Protein AF-A0A3M6R904-F1 (afdb_monomer_lite)

Sequence (86 aa):
MDADTAALLASLERGLAQAARGEAAAVHTPEAIAARRKAGRPLGSVAAVHKTPVTLRLDPDALARWRASGKGWQTRAAAVLAREAP

InterPro domains:
  IPR025528 BrnA antitoxin of type II toxin-antitoxin system [PF14384] (26-82)

Organism: NCBI:txid1076744

Foldseek 3Di:
DDPVVVVVVVVVVVVVVCVVVVVDDDDCDPVNVVVVVVPDDPDPPPPPDDDDDDDDDDDPVVVVVLVVVDPCSVVVVVVVCVVPPD

Radius of gyration: 29.31 Å; chains: 1; bounding box: 51×51×61 Å

Secondary structure (DSSP, 8-state):
--HHHHHHHHHHHHHHHHHHTT-PPPP--HHHHHHHHHS-S-TT-S-SSPPPP------HHHHHHHHHT-TTHHHHHHHHHHHT--

pLDDT: mean 84.51, std 13.09, range [49.28, 97.12]

Structure (mmCIF, N/CA/C/O backbone):
data_AF-A0A3M6R904-F1
#
_entry.id   AF-A0A3M6R904-F1
#
loop_
_atom_site.group_PDB
_atom_site.id
_atom_site.type_symbol
_atom_site.label_atom_id
_atom_site.label_alt_id
_atom_site.label_comp_id
_atom_site.label_asym_id
_atom_site.label_entity_id
_atom_site.label_seq_id
_atom_site.pdbx_PDB_ins_code
_atom_site.Cartn_x
_atom_site.Cartn_y
_atom_site.Cartn_z
_atom_site.occupancy
_atom_site.B_iso_or_equiv
_atom_site.auth_seq_id
_atom_site.auth_comp_id
_atom_site.auth_asym_id
_atom_site.auth_atom_id
_atom_site.pdbx_PDB_model_num
ATOM 1 N N . MET A 1 1 ? 35.318 -35.007 -34.546 1.00 63.25 1 MET A N 1
ATOM 2 C CA . MET A 1 1 ? 34.624 -33.861 -33.925 1.00 63.25 1 MET A CA 1
ATOM 3 C C . MET A 1 1 ? 33.232 -34.343 -33.577 1.00 63.25 1 MET A C 1
ATOM 5 O O . MET A 1 1 ? 32.610 -34.946 -34.444 1.00 63.25 1 MET A O 1
ATOM 9 N N . ASP A 1 2 ? 32.799 -34.190 -32.328 1.00 90.69 2 ASP A N 1
ATOM 10 C CA . ASP A 1 2 ? 31.422 -34.515 -31.944 1.00 90.69 2 ASP A CA 1
ATOM 11 C C . ASP A 1 2 ? 30.429 -33.481 -32.513 1.00 90.69 2 ASP A C 1
ATOM 13 O O . ASP A 1 2 ? 30.818 -32.428 -33.032 1.00 90.69 2 ASP A O 1
ATOM 17 N N . ALA A 1 3 ? 29.140 -33.825 -32.486 1.00 90.81 3 ALA A N 1
ATOM 18 C CA . ALA A 1 3 ? 28.083 -33.004 -33.071 1.00 90.81 3 ALA A CA 1
ATOM 19 C C . ALA A 1 3 ? 27.934 -31.648 -32.359 1.00 90.81 3 ALA A C 1
ATOM 21 O O . ALA A 1 3 ? 27.680 -30.634 -33.011 1.00 90.81 3 ALA A O 1
ATOM 22 N N . ASP A 1 4 ? 28.160 -31.617 -31.046 1.00 91.50 4 ASP A N 1
ATOM 23 C CA . ASP A 1 4 ? 28.053 -30.409 -30.229 1.00 91.50 4 ASP A CA 1
ATOM 24 C C . ASP A 1 4 ? 29.172 -29.412 -30.551 1.00 91.50 4 ASP A C 1
ATOM 26 O O . ASP A 1 4 ? 28.923 -28.218 -30.733 1.00 91.50 4 ASP A O 1
ATOM 30 N N . THR A 1 5 ? 30.400 -29.903 -30.729 1.00 93.31 5 THR A N 1
ATOM 31 C CA . THR A 1 5 ? 31.549 -29.101 -31.158 1.00 93.31 5 THR A CA 1
ATOM 32 C C . THR A 1 5 ? 31.324 -28.551 -32.564 1.00 93.31 5 THR A C 1
ATOM 34 O O . THR A 1 5 ? 31.602 -27.381 -32.819 1.00 93.31 5 THR A O 1
ATOM 37 N N . ALA A 1 6 ? 30.768 -29.353 -33.477 1.00 94.12 6 ALA A N 1
ATOM 38 C CA . ALA A 1 6 ? 30.441 -28.888 -34.824 1.00 94.12 6 ALA A CA 1
ATOM 39 C C . ALA A 1 6 ? 29.373 -27.774 -34.809 1.00 94.12 6 ALA A C 1
ATOM 41 O O . ALA A 1 6 ? 29.516 -26.763 -35.500 1.00 94.12 6 ALA A O 1
ATOM 42 N N . ALA A 1 7 ? 28.332 -27.917 -33.982 1.00 93.88 7 ALA A N 1
ATOM 43 C CA . ALA A 1 7 ? 27.289 -26.906 -33.825 1.00 93.88 7 ALA A CA 1
ATOM 44 C C . ALA A 1 7 ? 27.827 -25.602 -33.209 1.00 93.88 7 ALA A C 1
ATOM 46 O O . ALA A 1 7 ? 27.469 -24.507 -33.661 1.00 93.88 7 ALA A O 1
ATOM 47 N N . LEU A 1 8 ? 28.719 -25.716 -32.219 1.00 94.44 8 LEU A N 1
ATOM 48 C CA . LEU A 1 8 ? 29.392 -24.582 -31.594 1.00 94.44 8 LEU A CA 1
ATOM 49 C C . LEU A 1 8 ? 30.243 -23.810 -32.608 1.00 94.44 8 LEU A C 1
ATOM 51 O O . LEU A 1 8 ? 30.081 -22.596 -32.731 1.00 94.44 8 LEU A O 1
ATOM 55 N N . LEU A 1 9 ? 31.105 -24.502 -33.360 1.00 96.31 9 LEU A N 1
ATOM 56 C CA . LEU A 1 9 ? 31.975 -23.880 -34.364 1.00 96.31 9 LEU A CA 1
ATOM 57 C C . LEU A 1 9 ? 31.158 -23.141 -35.427 1.00 96.31 9 LEU A C 1
ATOM 59 O O . LEU A 1 9 ? 31.421 -21.971 -35.700 1.00 96.31 9 LEU A O 1
ATOM 63 N N . ALA A 1 10 ? 30.087 -23.762 -35.924 1.00 95.06 10 ALA A N 1
ATOM 64 C CA . ALA A 1 10 ? 29.191 -23.120 -36.880 1.00 95.06 10 ALA A CA 1
ATOM 65 C C . ALA A 1 10 ? 28.511 -21.864 -36.297 1.00 95.06 10 ALA A C 1
ATOM 67 O O . ALA A 1 10 ? 28.263 -20.890 -37.011 1.00 95.06 10 ALA A O 1
ATOM 68 N N . SER A 1 11 ? 28.186 -21.859 -34.999 1.00 92.56 11 SER A N 1
ATOM 69 C CA . SER A 1 11 ? 27.631 -20.677 -34.328 1.00 92.56 11 SER A CA 1
ATOM 70 C C . SER A 1 11 ? 28.656 -19.557 -34.165 1.00 92.56 11 SER A C 1
ATOM 72 O O . SER A 1 11 ? 28.310 -18.387 -34.343 1.00 92.56 11 SER A O 1
ATOM 74 N N . LEU A 1 12 ? 29.908 -19.900 -33.862 1.00 94.88 12 LEU A N 1
ATOM 75 C CA . LEU A 1 12 ? 31.003 -18.940 -33.740 1.00 94.88 12 LEU A CA 1
ATOM 76 C C . LEU A 1 12 ? 31.332 -18.293 -35.087 1.00 94.88 12 LEU A C 1
ATOM 78 O O . LEU A 1 12 ? 31.426 -17.070 -35.160 1.00 94.88 12 LEU A O 1
ATOM 82 N N . GLU A 1 13 ? 31.422 -19.079 -36.160 1.00 95.19 13 GLU A N 1
ATOM 83 C CA . GLU A 1 13 ? 31.653 -18.570 -37.519 1.00 95.19 13 GLU A CA 1
ATOM 84 C C . GLU A 1 13 ? 30.578 -17.564 -37.941 1.00 95.19 13 GLU A C 1
ATOM 86 O O . GLU A 1 13 ? 30.895 -16.486 -38.448 1.00 95.19 13 GLU A O 1
ATOM 91 N N . ARG A 1 14 ? 29.301 -17.867 -37.663 1.00 91.62 14 ARG A N 1
ATOM 92 C CA . ARG A 1 14 ? 28.196 -16.931 -37.915 1.00 91.62 14 ARG A CA 1
ATOM 93 C C . ARG A 1 14 ? 28.356 -15.633 -37.129 1.00 91.62 14 ARG A C 1
ATOM 95 O O . ARG A 1 14 ? 28.188 -14.563 -37.710 1.00 91.62 14 ARG A O 1
ATOM 102 N N . GLY A 1 15 ? 28.698 -15.719 -35.843 1.00 88.62 15 GLY A N 1
ATOM 103 C CA . GLY A 1 15 ? 28.920 -14.546 -34.995 1.00 88.62 15 GLY A CA 1
ATOM 104 C C . GLY A 1 15 ? 30.083 -13.675 -35.482 1.00 88.62 15 GLY A C 1
ATOM 105 O O . GLY A 1 15 ? 29.948 -12.457 -35.569 1.00 88.62 15 GLY A O 1
ATOM 106 N N . LEU A 1 16 ? 31.201 -14.292 -35.877 1.00 90.75 16 LEU A N 1
ATOM 107 C CA . LEU A 1 16 ? 32.362 -13.583 -36.423 1.00 90.75 16 LEU A CA 1
ATOM 108 C C . LEU A 1 16 ? 32.045 -12.912 -37.763 1.00 90.75 16 LEU A C 1
ATOM 110 O O . LEU A 1 16 ? 32.430 -11.765 -37.982 1.00 90.75 16 LEU A O 1
ATOM 114 N N . ALA A 1 17 ? 31.298 -13.586 -38.641 1.00 90.44 17 ALA A N 1
ATOM 115 C CA . ALA A 1 17 ? 30.884 -13.018 -39.918 1.00 90.44 17 ALA A CA 1
ATOM 116 C C . ALA A 1 17 ? 29.929 -11.821 -39.741 1.00 90.44 17 ALA A C 1
ATOM 118 O O . ALA A 1 17 ? 30.046 -10.836 -40.466 1.00 90.44 17 ALA A O 1
ATOM 119 N N . GLN A 1 18 ? 29.006 -11.887 -38.776 1.00 87.12 18 GLN A N 1
ATOM 120 C CA . GLN A 1 18 ? 28.132 -10.765 -38.403 1.00 87.12 18 GLN A CA 1
ATOM 121 C C . GLN A 1 18 ? 28.952 -9.584 -37.867 1.00 87.12 18 GLN A C 1
ATOM 123 O O . GLN A 1 18 ? 28.810 -8.462 -38.350 1.00 87.12 18 GLN A O 1
ATOM 128 N N . ALA A 1 19 ? 29.891 -9.844 -36.951 1.00 84.56 19 ALA A N 1
ATOM 129 C CA . ALA A 1 19 ? 30.777 -8.817 -36.409 1.00 84.56 19 ALA A CA 1
ATOM 130 C C . ALA A 1 19 ? 31.636 -8.146 -37.498 1.00 84.56 19 ALA A C 1
ATOM 132 O O . ALA A 1 19 ? 31.753 -6.922 -37.513 1.00 84.56 19 ALA A O 1
ATOM 133 N N . ALA A 1 20 ? 32.171 -8.918 -38.451 1.00 85.69 20 ALA A N 1
ATOM 134 C CA . ALA A 1 20 ? 32.941 -8.394 -39.581 1.00 85.69 20 ALA A CA 1
ATOM 135 C C . ALA A 1 20 ? 32.112 -7.487 -40.512 1.00 85.69 20 ALA A C 1
ATOM 137 O O . ALA A 1 20 ? 32.659 -6.569 -41.120 1.00 85.69 20 ALA A O 1
ATOM 138 N N . ARG A 1 21 ? 30.793 -7.710 -40.599 1.00 86.56 21 ARG A N 1
ATOM 139 C CA . ARG A 1 21 ? 29.842 -6.845 -41.323 1.00 86.56 21 ARG A CA 1
ATOM 140 C C . ARG A 1 21 ? 29.324 -5.664 -40.492 1.00 86.56 21 ARG A C 1
ATOM 142 O O . ARG A 1 21 ? 28.493 -4.903 -40.974 1.00 86.56 21 ARG A O 1
ATOM 149 N N . GLY A 1 22 ? 29.793 -5.503 -39.252 1.00 78.44 22 GLY A N 1
ATOM 150 C CA . GLY A 1 22 ? 29.318 -4.462 -38.336 1.00 78.44 22 GLY A CA 1
ATOM 151 C C . GLY A 1 22 ? 27.938 -4.741 -37.731 1.00 78.44 22 GLY A C 1
ATOM 152 O O . GLY A 1 22 ? 27.374 -3.872 -37.070 1.00 78.44 22 GLY A O 1
ATOM 153 N N . GLU A 1 23 ? 27.399 -5.950 -37.907 1.00 80.06 23 GLU A N 1
ATOM 1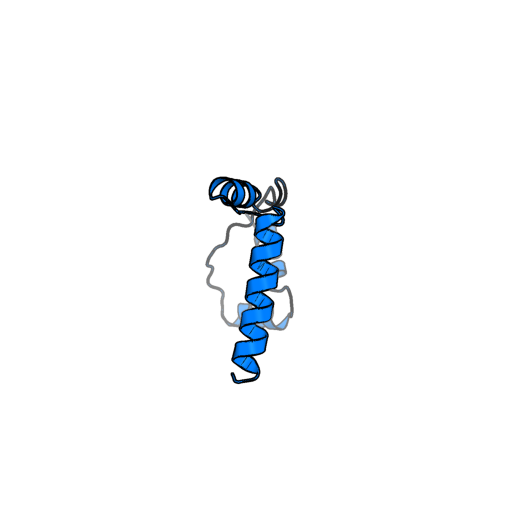54 C CA . GLU A 1 23 ? 26.140 -6.416 -37.316 1.00 80.06 23 GLU A CA 1
ATOM 155 C C . GLU A 1 23 ? 26.383 -6.837 -35.855 1.00 80.06 23 GLU A C 1
ATOM 157 O O . GLU A 1 23 ? 26.235 -7.998 -35.478 1.00 80.06 23 GLU A O 1
ATOM 162 N N . ALA A 1 24 ? 26.829 -5.901 -35.017 1.00 71.19 24 ALA A N 1
ATOM 163 C CA . ALA A 1 24 ? 26.977 -6.139 -33.587 1.00 71.19 24 ALA A CA 1
ATOM 164 C C . ALA A 1 24 ? 25.639 -5.923 -32.864 1.00 71.19 24 ALA A C 1
ATOM 166 O O . ALA A 1 24 ? 24.889 -4.992 -33.170 1.00 71.19 24 ALA A O 1
ATOM 167 N N . ALA A 1 25 ? 25.356 -6.755 -31.857 1.00 70.12 25 ALA A N 1
ATOM 168 C CA . ALA A 1 25 ? 24.276 -6.480 -30.916 1.00 70.12 25 ALA A CA 1
ATOM 169 C C . ALA A 1 25 ? 24.478 -5.095 -30.275 1.00 70.12 25 ALA A C 1
ATOM 171 O O . ALA A 1 25 ? 25.609 -4.649 -30.073 1.00 70.12 25 ALA A O 1
ATOM 172 N N . ALA A 1 26 ? 23.380 -4.412 -29.948 1.00 75.19 26 ALA A N 1
ATOM 173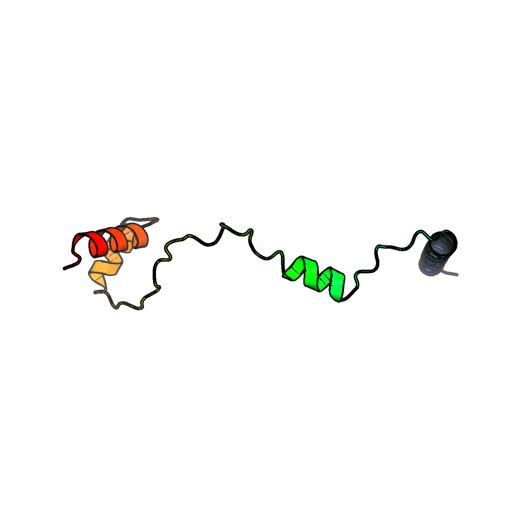 C CA . ALA A 1 26 ? 23.437 -3.067 -29.389 1.00 75.19 26 ALA A CA 1
ATOM 174 C C . ALA A 1 26 ? 24.323 -3.024 -28.131 1.00 75.19 26 ALA A C 1
ATOM 176 O O . ALA A 1 26 ? 23.999 -3.628 -27.107 1.00 75.19 26 ALA A O 1
ATOM 177 N N . VAL A 1 27 ? 25.420 -2.265 -28.186 1.00 77.12 27 VAL A N 1
ATOM 178 C CA . VAL A 1 27 ? 26.281 -2.038 -27.022 1.00 77.12 27 VAL A CA 1
ATOM 179 C C . VAL A 1 27 ? 25.538 -1.133 -26.047 1.00 77.12 27 VAL A C 1
ATOM 181 O O . VAL A 1 27 ? 25.191 0.009 -26.349 1.00 77.12 27 VAL A O 1
ATOM 184 N N . HIS A 1 28 ? 25.252 -1.652 -24.859 1.00 80.12 28 HIS A N 1
ATOM 185 C CA . HIS A 1 28 ? 24.632 -0.877 -23.794 1.00 80.12 28 HIS A CA 1
ATOM 186 C C . HIS A 1 28 ? 25.715 -0.223 -22.948 1.00 80.12 28 HIS A C 1
ATOM 188 O O . HIS A 1 28 ? 26.233 -0.827 -22.012 1.00 80.12 28 HIS A O 1
ATOM 194 N N . THR A 1 29 ? 26.055 1.019 -23.287 1.00 86.62 29 THR A N 1
ATOM 195 C CA . THR A 1 29 ? 27.001 1.795 -22.485 1.00 86.62 29 THR A CA 1
ATOM 196 C C . THR A 1 29 ? 26.416 2.100 -21.097 1.00 86.62 29 THR A C 1
ATOM 198 O O . THR A 1 29 ? 25.185 2.157 -20.941 1.00 86.62 29 THR A O 1
ATOM 201 N N . PRO A 1 30 ? 27.261 2.314 -20.073 1.00 79.38 30 PRO A N 1
ATOM 202 C CA . PRO A 1 30 ? 26.808 2.746 -18.751 1.00 79.38 30 PRO A CA 1
ATOM 203 C C . PRO A 1 30 ? 25.895 3.980 -18.806 1.00 79.38 30 PRO A C 1
ATOM 205 O O . PRO A 1 30 ? 24.892 4.041 -18.094 1.00 79.38 30 PRO A O 1
ATOM 208 N N . GLU A 1 31 ? 26.175 4.922 -19.707 1.00 81.25 31 GLU A N 1
ATOM 209 C CA . GLU A 1 31 ? 25.391 6.140 -19.927 1.00 81.25 31 GLU A CA 1
ATOM 210 C C . GLU A 1 31 ? 24.011 5.816 -20.514 1.00 81.25 31 GLU A C 1
ATOM 212 O O . GLU A 1 31 ? 23.001 6.345 -20.046 1.00 81.25 31 GLU A O 1
ATOM 217 N N . ALA A 1 32 ? 23.936 4.895 -21.483 1.00 80.31 32 ALA A N 1
ATOM 218 C CA . ALA A 1 32 ? 22.674 4.436 -22.064 1.00 80.31 32 ALA A CA 1
ATOM 219 C C . ALA A 1 32 ? 21.805 3.696 -21.033 1.00 80.31 32 ALA A C 1
ATOM 221 O O . ALA A 1 32 ? 20.579 3.832 -21.016 1.00 80.31 32 ALA A O 1
ATOM 222 N N . ILE A 1 33 ? 22.429 2.937 -20.131 1.00 78.75 33 ILE A N 1
ATOM 223 C CA . ILE A 1 33 ? 21.745 2.279 -19.012 1.00 78.75 33 ILE A CA 1
ATOM 224 C C . ILE A 1 33 ? 21.262 3.322 -17.993 1.00 78.75 33 ILE A C 1
ATOM 226 O O . ILE A 1 33 ? 20.122 3.250 -17.528 1.00 78.75 33 ILE A O 1
ATOM 230 N N . ALA A 1 34 ? 22.085 4.322 -17.670 1.00 75.88 34 ALA A N 1
ATOM 231 C CA . ALA A 1 34 ? 21.728 5.400 -16.751 1.00 75.88 34 ALA A CA 1
ATOM 232 C C . ALA A 1 34 ? 20.577 6.271 -17.286 1.00 75.88 34 ALA A C 1
ATOM 234 O O . ALA A 1 34 ? 19.674 6.624 -16.526 1.00 75.88 34 ALA A O 1
ATOM 235 N N . ALA A 1 35 ? 20.550 6.559 -18.590 1.00 74.12 35 ALA A N 1
ATOM 236 C CA . ALA A 1 35 ? 19.454 7.277 -19.240 1.00 74.12 35 ALA A CA 1
ATOM 237 C C . ALA A 1 35 ? 18.114 6.530 -19.104 1.00 74.12 35 ALA A C 1
ATOM 239 O O . ALA A 1 35 ? 17.096 7.139 -18.777 1.00 74.12 35 ALA A O 1
ATOM 240 N N . ARG A 1 36 ? 18.119 5.196 -19.247 1.00 69.44 36 ARG A N 1
ATOM 241 C CA . ARG A 1 36 ? 16.932 4.352 -19.011 1.00 69.44 36 ARG A CA 1
ATOM 242 C C . ARG A 1 36 ? 16.510 4.316 -17.542 1.00 69.44 36 ARG A C 1
ATOM 244 O O . ARG A 1 36 ? 15.323 4.284 -17.258 1.00 69.44 36 ARG A O 1
ATOM 251 N N . ARG A 1 37 ? 17.457 4.356 -16.598 1.00 63.53 37 ARG A N 1
ATOM 252 C CA . ARG A 1 37 ? 17.153 4.423 -15.154 1.00 63.53 37 ARG A CA 1
ATOM 253 C C . ARG A 1 37 ? 16.571 5.772 -14.727 1.00 63.53 37 ARG A C 1
ATOM 255 O O . ARG A 1 37 ? 15.759 5.808 -13.808 1.00 63.53 37 ARG A O 1
ATOM 262 N N . LYS A 1 38 ? 16.957 6.868 -15.392 1.00 59.47 38 LYS A N 1
ATOM 263 C CA . LYS A 1 38 ? 16.324 8.187 -15.213 1.00 59.47 38 LYS A CA 1
ATOM 264 C C . LYS A 1 38 ? 14.886 8.213 -15.731 1.00 59.47 38 LYS A C 1
ATOM 266 O O . LYS A 1 38 ? 14.069 8.943 -15.179 1.00 59.47 38 LYS A O 1
ATOM 271 N N . ALA A 1 39 ? 14.554 7.367 -16.706 1.00 59.19 39 ALA A N 1
ATOM 272 C CA . ALA A 1 39 ? 13.179 7.039 -17.073 1.00 59.19 39 ALA A CA 1
ATOM 273 C C . ALA A 1 39 ? 12.551 6.056 -16.064 1.00 59.19 39 ALA A C 1
ATOM 275 O O . ALA A 1 39 ? 12.014 5.011 -16.426 1.00 59.19 39 ALA A O 1
ATOM 276 N N . GLY A 1 40 ? 12.629 6.391 -14.772 1.00 67.69 40 GLY A N 1
ATOM 277 C CA . GLY A 1 40 ? 11.772 5.780 -13.763 1.00 67.69 40 GLY A CA 1
ATOM 278 C C . GLY A 1 40 ? 10.2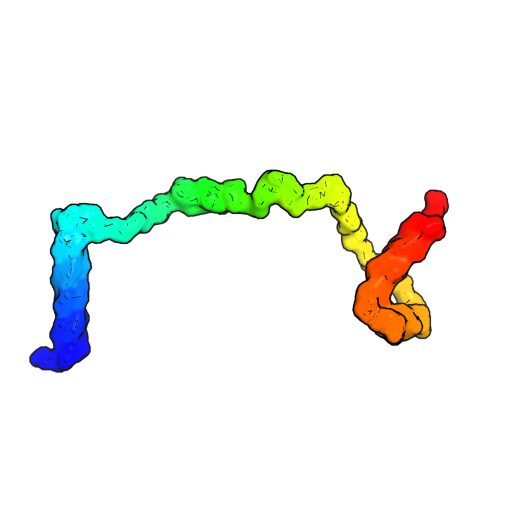87 5.996 -14.089 1.00 67.69 40 GLY A C 1
ATOM 279 O O . GLY A 1 40 ? 9.936 6.578 -15.117 1.00 67.69 40 GLY A O 1
ATOM 280 N N . ARG A 1 41 ? 9.408 5.511 -13.199 1.00 58.09 41 ARG A N 1
ATOM 281 C CA . ARG A 1 41 ? 7.937 5.611 -13.301 1.00 58.09 41 ARG A CA 1
ATOM 282 C C . ARG A 1 41 ? 7.531 6.959 -13.936 1.00 58.09 41 ARG A C 1
ATOM 284 O O . ARG A 1 41 ? 8.005 7.982 -13.441 1.00 58.09 41 ARG A O 1
ATOM 291 N N . PRO A 1 42 ? 6.708 6.984 -15.005 1.00 61.47 42 PRO A N 1
ATOM 292 C CA . PRO A 1 42 ? 6.463 8.191 -15.795 1.00 61.47 42 PRO A CA 1
ATOM 293 C C . PRO A 1 42 ? 6.159 9.400 -14.907 1.00 61.47 42 PRO A C 1
ATOM 295 O O . PRO A 1 42 ? 5.406 9.271 -13.936 1.00 61.47 42 PRO A O 1
ATOM 298 N N . LEU A 1 43 ? 6.754 10.557 -15.219 1.00 49.28 43 LEU 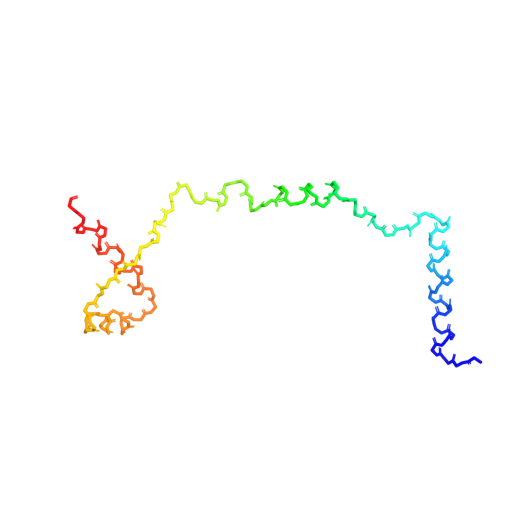A N 1
ATOM 299 C CA . LEU A 1 43 ? 6.472 11.825 -14.540 1.00 49.28 43 LEU A CA 1
ATOM 300 C C . LEU A 1 43 ? 4.941 12.020 -14.501 1.00 49.28 43 LEU A C 1
ATOM 302 O O . LEU A 1 43 ? 4.303 12.045 -15.548 1.00 49.28 43 LEU A O 1
ATOM 306 N N . GLY A 1 44 ? 4.342 12.066 -13.306 1.00 54.75 44 GLY A N 1
ATOM 307 C CA . GLY A 1 44 ? 2.879 12.139 -13.113 1.00 54.75 44 GLY A CA 1
ATOM 308 C C . GLY A 1 44 ? 2.202 10.848 -12.628 1.00 54.75 44 GLY A C 1
ATOM 309 O O . GLY A 1 44 ? 1.042 10.859 -12.236 1.00 54.75 44 GLY A O 1
ATOM 310 N N . SER A 1 45 ? 2.928 9.733 -12.571 1.00 54.62 45 SER A N 1
ATOM 311 C CA . SER A 1 45 ? 2.459 8.486 -11.944 1.00 54.62 45 SER A CA 1
ATOM 312 C C . SER A 1 45 ? 2.635 8.451 -10.418 1.00 54.62 45 SER A C 1
ATOM 314 O O . SER A 1 45 ? 2.206 7.504 -9.750 1.00 54.62 45 SER A O 1
ATOM 316 N N . VAL A 1 46 ? 3.275 9.482 -9.867 1.00 57.44 46 VAL A N 1
ATOM 317 C CA . VAL A 1 46 ? 3.336 9.765 -8.434 1.00 57.44 46 VAL A CA 1
ATOM 318 C C . VAL A 1 46 ? 2.038 10.490 -8.092 1.00 57.44 46 VAL A C 1
ATOM 320 O O . VAL A 1 46 ? 1.811 11.603 -8.557 1.00 57.44 46 VAL A O 1
ATOM 323 N N . ALA A 1 47 ? 1.145 9.826 -7.357 1.00 59.53 47 ALA A N 1
ATOM 324 C CA . ALA A 1 47 ? -0.104 10.440 -6.926 1.00 59.53 47 ALA A CA 1
ATOM 325 C C . ALA A 1 47 ? 0.207 11.731 -6.152 1.00 59.53 47 ALA A C 1
ATOM 327 O O . ALA A 1 47 ? 0.967 11.694 -5.191 1.00 59.53 47 ALA A O 1
ATOM 328 N N . ALA A 1 48 ? -0.390 12.858 -6.554 1.00 61.78 48 ALA A N 1
ATOM 329 C CA . ALA A 1 48 ? -0.140 14.164 -5.933 1.00 61.78 48 ALA A CA 1
ATOM 330 C C . ALA A 1 48 ? -0.426 14.185 -4.417 1.00 61.78 48 ALA A C 1
ATOM 332 O O . ALA A 1 48 ? 0.130 15.003 -3.693 1.00 61.78 48 ALA A O 1
ATOM 333 N N . VAL A 1 49 ? -1.266 13.264 -3.933 1.00 65.25 49 VAL A N 1
ATOM 334 C CA . VAL A 1 49 ? -1.560 13.068 -2.512 1.00 65.25 49 VAL A CA 1
ATOM 335 C C . VAL A 1 49 ? -1.332 11.602 -2.155 1.00 65.25 49 VAL A C 1
ATOM 337 O O . VAL A 1 49 ? -2.052 10.711 -2.614 1.00 65.25 49 VAL A O 1
ATOM 340 N N . HIS A 1 50 ? -0.330 11.348 -1.318 1.00 74.38 50 HIS A N 1
ATOM 341 C CA . HIS A 1 50 ? -0.049 10.023 -0.779 1.00 74.38 50 HIS A CA 1
ATOM 342 C C . HIS 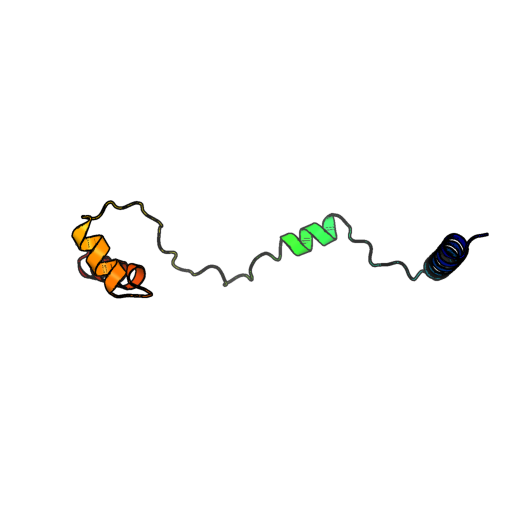A 1 50 ? -0.677 9.855 0.601 1.00 74.38 50 HIS A C 1
ATOM 344 O O . HIS A 1 50 ? -0.594 10.737 1.451 1.00 74.38 50 HIS A O 1
ATOM 350 N N . LYS A 1 51 ? -1.281 8.687 0.842 1.00 83.00 51 LYS A N 1
ATOM 351 C CA . LYS A 1 51 ? -1.678 8.289 2.195 1.00 83.00 51 LYS A CA 1
ATOM 352 C C . LYS A 1 51 ? -0.417 7.981 2.995 1.00 83.00 51 LYS A C 1
ATOM 354 O O . LYS A 1 51 ? 0.383 7.153 2.561 1.00 83.00 51 LYS A O 1
ATOM 359 N N . THR A 1 52 ? -0.262 8.605 4.156 1.00 85.94 52 THR A N 1
ATOM 360 C CA . THR A 1 52 ? 0.840 8.298 5.072 1.00 85.94 52 THR A CA 1
ATOM 361 C C . THR A 1 52 ? 0.588 6.939 5.733 1.00 85.94 52 THR A C 1
ATOM 363 O O . THR A 1 52 ? -0.457 6.769 6.368 1.00 85.94 52 THR A O 1
ATOM 366 N N . PRO A 1 53 ? 1.489 5.948 5.590 1.00 87.69 53 PRO A N 1
ATOM 367 C CA . PRO A 1 53 ? 1.363 4.688 6.307 1.00 87.69 53 PRO A CA 1
ATOM 368 C C . PRO A 1 53 ? 1.601 4.928 7.799 1.00 87.69 53 PRO A C 1
ATOM 370 O O . PRO A 1 53 ? 2.600 5.529 8.188 1.00 87.69 53 PRO A O 1
ATOM 373 N N . VAL A 1 54 ? 0.684 4.448 8.636 1.00 89.62 54 VAL A N 1
ATOM 374 C CA . VAL A 1 54 ? 0.780 4.551 10.096 1.00 89.62 54 VAL A CA 1
ATOM 375 C C . VAL A 1 54 ? 0.515 3.193 10.738 1.00 89.62 54 VAL A C 1
ATOM 377 O O . VAL A 1 54 ? -0.286 2.403 10.234 1.00 89.62 54 VAL A O 1
ATOM 380 N N . THR A 1 55 ? 1.175 2.929 11.864 1.00 92.19 55 THR A N 1
ATOM 381 C CA . THR A 1 55 ? 0.956 1.721 12.667 1.00 92.19 55 THR A CA 1
ATOM 382 C C . THR A 1 55 ? -0.031 2.037 13.787 1.00 92.19 55 THR A C 1
ATOM 384 O O . THR A 1 55 ? 0.302 2.767 14.715 1.00 92.19 55 THR A O 1
ATOM 387 N N . LEU A 1 56 ? -1.239 1.476 13.710 1.00 90.81 56 LEU A N 1
ATOM 388 C CA . LEU A 1 56 ? -2.300 1.630 14.710 1.00 90.81 56 LEU A CA 1
ATOM 389 C C . LEU A 1 56 ? -2.638 0.270 15.330 1.00 90.81 56 LEU A C 1
ATOM 391 O O . LEU A 1 56 ? -2.753 -0.729 14.617 1.00 90.81 56 LEU A O 1
ATOM 395 N N . ARG A 1 57 ? -2.833 0.232 16.652 1.00 94.19 57 ARG A N 1
ATOM 396 C CA . ARG A 1 57 ? -3.371 -0.942 17.351 1.00 94.19 57 ARG A CA 1
ATOM 397 C C . ARG A 1 57 ? -4.890 -0.820 17.445 1.00 94.19 57 ARG A C 1
ATOM 399 O O . ARG A 1 57 ? -5.396 0.214 17.866 1.00 94.19 57 ARG A O 1
ATOM 406 N N . LEU A 1 58 ? -5.592 -1.874 17.045 1.00 92.56 58 LEU A N 1
ATOM 407 C CA . LEU A 1 58 ? -7.046 -1.983 17.122 1.00 92.56 58 LEU A CA 1
ATOM 408 C C . LEU A 1 58 ? -7.415 -3.086 18.111 1.00 92.56 58 LEU A C 1
ATOM 41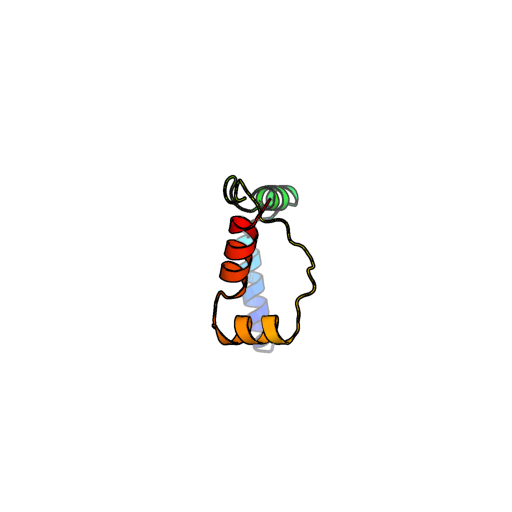0 O O . LEU A 1 58 ? -6.671 -4.057 18.258 1.00 92.56 58 LEU A O 1
ATOM 414 N N . ASP A 1 59 ? -8.575 -2.939 18.741 1.00 96.56 59 ASP A N 1
ATOM 415 C CA . ASP A 1 59 ? -9.190 -3.997 19.534 1.00 96.56 59 ASP A CA 1
ATOM 416 C C . ASP A 1 59 ? -9.376 -5.282 18.689 1.00 96.56 59 ASP A C 1
ATOM 418 O O . ASP A 1 59 ? -9.748 -5.188 17.506 1.00 96.56 59 ASP A O 1
ATOM 422 N N . PRO A 1 60 ? -9.091 -6.477 19.244 1.00 96.44 60 PRO A N 1
ATOM 423 C CA . PRO A 1 60 ? -9.147 -7.734 18.500 1.00 96.44 60 PRO A CA 1
ATOM 424 C C . PRO A 1 60 ? -10.533 -8.039 17.920 1.00 96.44 60 PRO A C 1
ATOM 426 O O . PRO A 1 60 ? -10.614 -8.488 16.771 1.00 96.44 60 PRO A O 1
ATOM 429 N N . ASP A 1 61 ? -11.614 -7.738 18.640 1.00 97.06 61 ASP A N 1
ATOM 430 C CA . ASP A 1 61 ? -12.974 -8.016 18.175 1.00 97.06 61 ASP A CA 1
ATOM 431 C C . ASP A 1 61 ? -13.376 -7.045 17.069 1.00 97.06 61 ASP A C 1
ATOM 433 O O . ASP A 1 61 ? -13.990 -7.428 16.067 1.00 97.06 61 ASP A O 1
ATOM 437 N N . ALA A 1 62 ? -12.983 -5.776 17.200 1.00 95.19 62 ALA A N 1
ATOM 438 C CA . ALA A 1 62 ? -13.169 -4.794 16.138 1.00 95.19 62 ALA A CA 1
ATOM 439 C C . ALA A 1 62 ? -12.437 -5.213 14.854 1.00 95.19 62 ALA A C 1
ATOM 441 O O . ALA A 1 62 ? -13.011 -5.161 13.762 1.00 95.19 62 ALA A O 1
ATOM 442 N N . LEU A 1 63 ? -11.190 -5.677 14.975 1.00 95.31 63 LEU A N 1
ATOM 443 C CA . LEU A 1 63 ? -10.403 -6.159 13.844 1.00 95.31 63 LEU A CA 1
ATOM 444 C C . LEU A 1 63 ? -11.025 -7.404 13.197 1.00 95.31 63 LEU A C 1
ATOM 446 O O . LEU A 1 63 ? -11.048 -7.504 11.967 1.00 95.31 63 LEU A O 1
ATOM 450 N N . ALA A 1 64 ? -11.556 -8.330 13.998 1.00 96.69 64 ALA A N 1
ATOM 451 C CA . ALA A 1 64 ? -12.255 -9.512 13.504 1.00 96.69 64 ALA A CA 1
ATOM 452 C C . ALA A 1 64 ? -13.500 -9.130 12.686 1.00 96.69 64 ALA A C 1
ATOM 454 O O . ALA A 1 64 ? -13.644 -9.583 11.548 1.00 96.69 64 ALA A O 1
ATOM 455 N N . ARG A 1 65 ? -14.342 -8.222 13.203 1.00 96.69 65 ARG A N 1
ATOM 456 C CA . ARG A 1 65 ? -15.524 -7.709 12.483 1.00 96.69 65 ARG A CA 1
ATOM 457 C C . ARG A 1 65 ? -15.148 -7.038 11.163 1.00 96.69 65 ARG A C 1
ATOM 459 O O . ARG A 1 65 ? -15.773 -7.293 10.133 1.00 96.69 65 ARG A O 1
ATOM 466 N N . TRP A 1 66 ? -14.094 -6.223 11.160 1.00 96.31 66 TRP A N 1
ATOM 467 C CA . TRP A 1 66 ? -13.610 -5.596 9.932 1.00 96.31 66 TRP A CA 1
ATOM 468 C C . TRP A 1 66 ? -13.122 -6.627 8.915 1.00 96.31 66 TRP A C 1
ATOM 470 O O . TRP A 1 66 ? -13.527 -6.567 7.758 1.00 96.31 66 TRP A O 1
ATOM 480 N N . ARG A 1 67 ? -12.317 -7.613 9.317 1.00 95.62 67 ARG A N 1
ATOM 481 C CA . ARG A 1 67 ? -11.854 -8.671 8.403 1.00 95.62 67 ARG A CA 1
ATOM 482 C C . ARG A 1 67 ? -13.008 -9.503 7.841 1.00 95.62 67 ARG A C 1
ATOM 484 O O . ARG A 1 67 ? -13.001 -9.800 6.648 1.00 95.62 67 ARG A O 1
ATOM 491 N N . ALA A 1 68 ? -14.011 -9.808 8.664 1.00 97.12 68 ALA A N 1
ATOM 492 C CA . ALA A 1 68 ? -15.213 -10.533 8.251 1.00 97.12 68 ALA A CA 1
ATOM 493 C C . ALA A 1 68 ? -16.037 -9.772 7.197 1.00 97.12 68 ALA A C 1
ATOM 495 O O . ALA A 1 68 ? -16.675 -10.391 6.353 1.00 97.12 68 ALA A O 1
ATOM 496 N N . SER A 1 69 ? -15.962 -8.435 7.173 1.00 93.50 69 SER A N 1
ATOM 497 C CA . SER A 1 69 ? -16.622 -7.614 6.144 1.00 93.50 69 SER A CA 1
ATOM 498 C C . SER A 1 69 ? -16.011 -7.751 4.734 1.00 93.50 69 SER A C 1
ATOM 500 O O . SER A 1 69 ? -16.475 -7.116 3.784 1.00 93.50 69 SER A O 1
ATOM 502 N N . GLY A 1 70 ? -14.964 -8.562 4.569 1.00 94.25 70 GLY A N 1
ATOM 503 C CA . GLY A 1 70 ? -14.418 -8.948 3.271 1.00 94.25 70 GLY A CA 1
ATOM 504 C C . GLY A 1 70 ? -13.399 -7.969 2.686 1.00 94.25 70 GLY A C 1
ATOM 505 O O . GLY A 1 70 ? -12.820 -7.119 3.371 1.00 94.25 70 GLY A O 1
ATOM 506 N N . LYS A 1 71 ? -13.139 -8.109 1.380 1.00 95.50 71 LYS A N 1
ATOM 507 C CA . LYS A 1 71 ? -12.115 -7.333 0.663 1.00 95.50 71 LYS A CA 1
ATOM 508 C C . LYS A 1 71 ? -12.351 -5.822 0.820 1.00 95.50 71 LYS A C 1
ATOM 510 O O . LYS A 1 71 ? -13.482 -5.333 0.787 1.00 95.50 71 LYS A O 1
ATOM 515 N N . GLY A 1 72 ? -11.259 -5.076 0.993 1.00 93.88 72 GLY A N 1
ATOM 516 C CA . GLY A 1 72 ? -11.298 -3.616 1.125 1.00 93.88 72 GLY A CA 1
ATOM 517 C C . GLY A 1 72 ? -11.706 -3.101 2.509 1.00 93.88 72 GLY A C 1
ATOM 518 O O . GLY A 1 72 ? -11.944 -1.903 2.653 1.00 93.88 72 GLY A O 1
ATOM 519 N N . TRP A 1 73 ? -11.762 -3.956 3.539 1.00 96.56 73 TRP A N 1
ATOM 520 C CA . TRP A 1 73 ? -12.082 -3.524 4.905 1.00 96.56 73 TRP A CA 1
ATOM 521 C C . TRP A 1 73 ? -11.137 -2.437 5.433 1.00 96.56 73 TRP A C 1
ATOM 523 O O . TRP A 1 73 ? -11.594 -1.511 6.091 1.00 96.56 73 TRP A O 1
ATOM 533 N N . GLN A 1 74 ? -9.846 -2.479 5.082 1.00 94.62 74 GLN A N 1
ATOM 534 C CA . GLN A 1 74 ? -8.879 -1.438 5.457 1.00 94.62 74 GLN A CA 1
ATOM 535 C C . GLN A 1 74 ? -9.223 -0.085 4.825 1.00 94.62 74 GLN A C 1
ATOM 537 O O . GLN A 1 74 ? -9.112 0.951 5.471 1.00 94.62 74 GLN A O 1
ATOM 542 N N . THR A 1 75 ? -9.677 -0.086 3.569 1.00 94.62 75 THR A N 1
ATOM 543 C CA . THR A 1 75 ? -10.108 1.132 2.872 1.00 94.62 75 THR A CA 1
ATOM 544 C C . THR A 1 75 ? -11.353 1.725 3.523 1.00 94.62 75 THR A C 1
ATOM 546 O O . THR A 1 75 ? -11.410 2.938 3.711 1.00 94.62 75 THR A O 1
ATOM 549 N N . ARG A 1 76 ? -12.321 0.884 3.916 1.00 95.12 76 ARG A N 1
ATOM 550 C CA . ARG A 1 76 ? -13.514 1.330 4.653 1.00 95.12 76 ARG A CA 1
ATOM 551 C C . ARG A 1 76 ? -13.164 1.856 6.044 1.00 95.12 76 ARG A C 1
ATOM 553 O O . ARG A 1 76 ? -13.640 2.922 6.409 1.00 95.12 76 ARG A O 1
ATOM 560 N N . ALA A 1 77 ? -12.291 1.168 6.779 1.00 94.56 77 ALA A N 1
ATOM 561 C CA . ALA A 1 77 ? -11.812 1.627 8.080 1.00 94.56 77 ALA A CA 1
ATOM 562 C C . ALA A 1 77 ? -11.099 2.987 7.972 1.00 94.56 77 ALA A C 1
ATOM 564 O O . ALA A 1 77 ? -11.392 3.898 8.739 1.00 94.56 77 ALA A O 1
ATOM 565 N N . ALA A 1 78 ? -10.238 3.167 6.964 1.00 93.75 78 ALA A N 1
ATOM 566 C CA . ALA A 1 78 ? -9.588 4.450 6.703 1.00 93.75 78 ALA A CA 1
ATOM 567 C C . ALA A 1 78 ? -10.594 5.568 6.365 1.00 93.75 78 ALA A C 1
ATOM 569 O O . ALA A 1 78 ? -10.399 6.703 6.783 1.00 93.75 78 ALA A O 1
ATOM 570 N N . ALA A 1 79 ? -11.675 5.261 5.638 1.00 94.94 79 ALA A N 1
ATOM 571 C CA . ALA A 1 79 ? -12.727 6.233 5.337 1.00 94.94 79 ALA A CA 1
ATOM 572 C C . ALA A 1 79 ? -13.531 6.640 6.584 1.00 94.94 79 ALA A C 1
ATOM 574 O O . ALA A 1 79 ? -13.909 7.800 6.708 1.00 94.94 79 ALA A O 1
ATOM 575 N N . VAL A 1 80 ? -13.767 5.709 7.518 1.00 95.19 80 VAL A N 1
ATOM 576 C CA . VAL A 1 80 ? -14.369 6.027 8.823 1.00 95.19 80 VAL A CA 1
ATOM 577 C C . VAL A 1 80 ? -13.452 6.959 9.610 1.00 95.19 80 VAL A C 1
ATOM 579 O O . VAL A 1 80 ? -13.904 8.013 10.031 1.00 95.19 80 VAL A O 1
ATOM 582 N N . LEU A 1 81 ? -12.163 6.631 9.736 1.00 93.94 81 LEU A N 1
ATOM 583 C CA . LEU A 1 81 ? -11.200 7.482 10.446 1.00 93.94 81 LEU A CA 1
ATOM 584 C C . LEU A 1 81 ? -11.098 8.891 9.848 1.00 93.94 81 LEU A C 1
ATOM 586 O O . LEU A 1 81 ? -10.976 9.854 10.590 1.00 93.94 81 LEU A O 1
ATOM 590 N N . ALA A 1 82 ? -11.165 9.015 8.520 1.00 93.00 82 ALA A N 1
ATOM 591 C CA . ALA A 1 82 ? -11.156 10.315 7.854 1.00 93.00 82 ALA A CA 1
ATOM 592 C C . ALA A 1 82 ? -12.441 11.120 8.100 1.00 93.00 82 ALA A C 1
ATOM 594 O O . ALA A 1 82 ? -12.384 12.341 8.175 1.00 93.00 82 ALA A O 1
ATOM 595 N N . ARG A 1 83 ? -13.595 10.448 8.204 1.00 95.75 83 ARG A N 1
ATOM 596 C CA . ARG A 1 83 ? -14.881 11.103 8.472 1.00 95.75 83 ARG A CA 1
ATOM 597 C C . ARG A 1 83 ? -14.988 11.601 9.912 1.00 95.75 83 ARG A C 1
ATOM 599 O O . ARG A 1 83 ? -15.544 12.666 10.122 1.00 95.75 83 ARG A O 1
ATOM 606 N N . GLU A 1 84 ? -14.472 10.835 10.869 1.00 96.50 84 GLU A N 1
ATOM 607 C CA . GLU A 1 84 ? -14.495 11.178 12.300 1.00 96.50 84 GLU A CA 1
ATOM 608 C C . GLU A 1 84 ? -13.245 11.971 12.737 1.00 96.50 84 GLU A C 1
ATOM 610 O O . GLU A 1 84 ? -12.942 12.045 13.929 1.00 96.50 84 GLU A O 1
ATOM 615 N N . ALA A 1 85 ? -12.467 12.499 11.785 1.00 91.31 85 ALA A N 1
ATOM 616 C CA . ALA A 1 85 ? -11.313 13.332 12.097 1.00 91.31 85 ALA A CA 1
ATOM 617 C C . ALA A 1 85 ? -11.773 14.626 12.806 1.00 91.31 85 ALA A C 1
ATOM 619 O O . ALA A 1 85 ? -12.813 15.167 12.422 1.00 91.31 85 ALA A O 1
ATOM 620 N N . PRO A 1 86 ? -11.041 15.095 13.835 1.00 86.25 86 PRO A N 1
ATOM 621 C CA . PRO A 1 86 ? -11.385 16.308 14.577 1.00 86.25 86 PRO A CA 1
ATOM 622 C C . PRO A 1 86 ? -11.278 17.580 13.729 1.00 86.25 86 PRO A C 1
ATOM 624 O O . PRO A 1 86 ? -10.480 17.593 12.761 1.00 86.25 86 PRO A O 1
#